Protein AF-A0A8U0RQC4-F1 (afdb_monomer)

Foldseek 3Di:
DDDDDLDPVVLQVVDPVSVVVLVVVVVVLVVVLVVLVVVLVVLVVVLVVLVVVLVVLLVQLVVLQPDADDDDDDDDDPVRVVSSVVSNVVSVVSVVVSVVSVVVSVCSVPVPNVVSVCCSCPVSVVVVVVSVVSCVPRPVPD

Nearest PDB structures (foldseek):
  6z6o-assembly1_C  TM=4.302E-01  e=9.264E-01  Saccharomyces cerevisiae S288C
  6z6f-assembly1_C  TM=4.497E-01  e=1.544E+00  Saccharomyces cerevisiae S288C
  5ul1-assembly1_B  TM=6.452E-01  e=6.376E+00  Homo sapiens
  8sbj-assembly1_B  TM=4.430E-01  e=5.692E+00  Homo sapiens
  5itd-assembly1_B  TM=3.478E-01  e=9.485E+00  Homo sapiens

InterPro domains:
  IPR004148 BAR domain [PF16746] (6-128)
  IPR027267 AH/BAR domain superfamily [G3DSA:1.20.1270.60] (3-137)
  IPR027267 AH/BAR domain superfamily [SSF103657] (5-125)
  IPR047234 GRAF family [PTHR12552] (1-128)

Organism: Mustela putorius furo (NCBI:txid9669)

pLDDT: mean 89.44, std 10.07, range [47.59, 98.5]

Radius of gyration: 29.25 Å; Cα contacts (8 Å, |Δi|>4): 70; chains: 1; bounding box: 65×30×82 Å

Mean predicted aligned error: 7.06 Å

Structure (mmCIF, N/CA/C/O backbone):
data_AF-A0A8U0RQC4-F1
#
_entry.id   AF-A0A8U0RQC4-F1
#
loop_
_atom_site.group_PDB
_atom_site.id
_atom_site.type_symbol
_atom_site.label_atom_id
_atom_site.label_alt_id
_atom_site.label_comp_id
_atom_site.label_asym_id
_atom_site.label_entity_id
_atom_site.label_seq_id
_atom_site.pdbx_PDB_ins_code
_atom_site.Cartn_x
_atom_site.Cartn_y
_atom_site.Cartn_z
_atom_site.occupancy
_atom_site.B_iso_or_equiv
_atom_site.auth_seq_id
_atom_site.auth_comp_id
_atom_site.auth_asym_id
_atom_site.auth_atom_id
_atom_site.pdbx_PDB_model_num
ATOM 1 N N . MET A 1 1 ? 14.291 -13.561 -26.719 1.00 52.28 1 MET A N 1
ATOM 2 C CA . MET A 1 1 ? 15.767 -13.642 -26.648 1.00 52.28 1 MET A CA 1
ATOM 3 C C . MET A 1 1 ? 16.279 -12.226 -26.448 1.00 52.28 1 MET A C 1
ATOM 5 O O . MET A 1 1 ? 15.695 -11.334 -27.046 1.00 52.28 1 MET A O 1
ATOM 9 N N . GLY A 1 2 ? 17.245 -12.004 -25.554 1.00 70.00 2 GLY A N 1
ATOM 10 C CA . GLY A 1 2 ? 17.744 -10.656 -25.253 1.00 70.00 2 GLY A CA 1
ATOM 11 C C . GLY A 1 2 ? 18.564 -10.073 -26.404 1.00 70.00 2 GLY A C 1
ATOM 12 O O . GLY A 1 2 ? 19.198 -10.824 -27.144 1.00 70.00 2 GLY A O 1
ATOM 13 N N . HIS A 1 3 ? 18.538 -8.749 -26.552 1.00 69.69 3 HIS A N 1
ATOM 14 C CA . HIS A 1 3 ? 19.451 -8.040 -27.446 1.00 69.69 3 HIS A CA 1
ATOM 15 C C . HIS A 1 3 ? 20.835 -7.910 -26.782 1.00 69.69 3 HIS A C 1
ATOM 17 O O . HIS A 1 3 ? 20.908 -7.837 -25.549 1.00 69.69 3 HIS A O 1
ATOM 23 N N . PRO A 1 4 ? 21.931 -7.915 -27.563 1.00 80.19 4 PRO A N 1
ATOM 24 C CA . PRO A 1 4 ? 23.242 -7.556 -27.038 1.00 80.19 4 PRO A CA 1
ATOM 25 C C . PRO A 1 4 ? 23.232 -6.092 -26.559 1.00 80.19 4 PRO A C 1
ATOM 27 O O . PRO A 1 4 ? 22.458 -5.297 -27.103 1.00 80.19 4 PRO A O 1
ATOM 30 N N . PRO A 1 5 ? 24.073 -5.730 -25.571 1.00 82.38 5 PRO A N 1
ATOM 31 C CA . PRO A 1 5 ? 24.191 -4.355 -25.090 1.00 82.38 5 PRO A CA 1
ATOM 32 C C . PRO A 1 5 ? 24.405 -3.347 -26.226 1.00 82.38 5 PRO A C 1
ATOM 34 O O . PRO A 1 5 ? 25.016 -3.662 -27.247 1.00 82.38 5 PRO A O 1
ATOM 37 N N . LEU A 1 6 ? 23.904 -2.125 -26.038 1.00 84.19 6 LEU A N 1
ATOM 38 C CA . LEU A 1 6 ? 24.217 -1.010 -26.928 1.00 84.19 6 LEU A CA 1
ATOM 39 C C . LEU A 1 6 ? 25.624 -0.500 -26.609 1.00 84.19 6 LEU A C 1
ATOM 41 O O . LEU A 1 6 ? 25.861 0.007 -25.514 1.00 84.19 6 LEU A O 1
ATOM 45 N N . GLU A 1 7 ? 26.533 -0.616 -27.573 1.00 82.50 7 GLU A N 1
ATOM 46 C CA . GLU A 1 7 ? 27.903 -0.122 -27.460 1.00 82.50 7 GLU A CA 1
ATOM 47 C C . GLU A 1 7 ? 28.031 1.271 -28.086 1.00 82.50 7 GLU A C 1
ATOM 49 O O . GLU A 1 7 ? 27.557 1.517 -29.195 1.00 82.50 7 GLU A O 1
ATOM 54 N N . PHE A 1 8 ? 28.721 2.189 -27.404 1.00 77.06 8 PHE A N 1
ATOM 55 C CA . PHE A 1 8 ? 28.935 3.550 -27.915 1.00 77.06 8 PHE A CA 1
ATOM 56 C C . PHE A 1 8 ? 29.765 3.585 -29.205 1.00 77.06 8 PHE A C 1
ATOM 58 O O . PHE A 1 8 ? 29.580 4.481 -30.026 1.00 77.06 8 PHE A O 1
ATOM 65 N N . SER A 1 9 ? 30.670 2.622 -29.403 1.00 80.25 9 SER A N 1
ATOM 66 C CA . SER A 1 9 ? 31.458 2.502 -30.637 1.00 80.25 9 SER A CA 1
ATOM 67 C C . SER A 1 9 ? 30.588 2.264 -31.869 1.00 80.25 9 SER A C 1
ATOM 69 O O . SER A 1 9 ? 30.931 2.721 -32.958 1.00 80.25 9 SER A O 1
ATOM 71 N N . ASP A 1 10 ? 29.453 1.587 -31.693 1.00 79.94 10 ASP A N 1
ATOM 72 C CA . ASP A 1 10 ? 28.550 1.235 -32.787 1.00 79.94 10 ASP A CA 1
ATOM 73 C C . ASP A 1 10 ? 27.704 2.437 -33.236 1.00 79.94 10 ASP A C 1
ATOM 75 O O . ASP A 1 10 ? 27.226 2.450 -34.371 1.00 79.94 10 ASP A O 1
ATOM 79 N N . CYS A 1 11 ? 27.574 3.472 -32.390 1.00 79.31 11 CYS A N 1
ATOM 80 C CA . CYS A 1 11 ? 26.855 4.708 -32.715 1.00 79.31 11 CYS A CA 1
ATOM 81 C C . CYS A 1 11 ? 27.465 5.433 -33.921 1.00 79.31 11 CYS A C 1
ATOM 83 O O . CYS A 1 11 ? 26.725 5.930 -34.763 1.00 79.31 11 CYS A O 1
ATOM 85 N N . TYR A 1 12 ? 28.800 5.480 -34.025 1.00 75.25 12 TYR A N 1
ATOM 86 C CA . TYR A 1 12 ? 29.481 6.161 -35.135 1.00 75.25 12 TYR A CA 1
ATOM 87 C C . TYR A 1 12 ? 29.264 5.457 -36.481 1.00 75.25 12 TYR A C 1
ATOM 89 O O . TYR A 1 12 ? 29.281 6.099 -37.525 1.00 75.25 12 TYR A O 1
ATOM 97 N N . LEU A 1 13 ? 29.064 4.135 -36.467 1.00 82.19 13 LEU A N 1
ATOM 98 C CA . LEU A 1 13 ? 28.853 3.357 -37.689 1.00 82.19 13 LEU A CA 1
ATOM 99 C C . LEU A 1 13 ? 27.450 3.542 -38.276 1.00 82.19 13 LEU A C 1
ATOM 101 O O . LEU A 1 13 ? 27.245 3.166 -39.428 1.00 82.19 13 LEU A O 1
ATOM 105 N N . ASP A 1 14 ? 26.499 4.050 -37.482 1.00 82.00 14 ASP A N 1
ATOM 106 C CA . ASP A 1 14 ? 25.108 4.315 -37.872 1.00 82.00 14 ASP A CA 1
ATOM 107 C C . ASP A 1 14 ? 24.468 3.189 -38.712 1.00 82.00 14 ASP A C 1
ATOM 109 O O . ASP A 1 14 ? 23.757 3.394 -39.700 1.00 82.00 14 ASP A O 1
ATOM 113 N N . SER A 1 15 ? 24.768 1.941 -38.349 1.00 86.69 15 SER A N 1
ATOM 114 C CA . SER A 1 15 ? 24.305 0.808 -39.145 1.00 86.69 15 SER A CA 1
ATOM 115 C C . SER A 1 15 ? 22.784 0.629 -39.002 1.00 86.69 15 SER A C 1
ATOM 117 O O . SER A 1 15 ? 22.233 0.854 -37.918 1.00 86.69 15 SER A O 1
ATOM 119 N N . PRO A 1 16 ? 22.079 0.155 -40.049 1.00 86.50 16 PRO A N 1
ATOM 120 C CA . PRO A 1 16 ? 20.650 -0.150 -39.954 1.00 86.50 16 PRO A CA 1
ATOM 121 C C . PRO A 1 16 ? 20.309 -1.096 -38.791 1.00 86.50 16 PRO A C 1
ATOM 123 O O . PRO A 1 16 ? 19.307 -0.910 -38.108 1.00 86.50 16 PRO A O 1
ATOM 126 N N . ASP A 1 17 ? 21.186 -2.066 -38.536 1.00 86.38 17 ASP A N 1
ATOM 127 C CA . ASP A 1 17 ? 21.081 -3.042 -37.450 1.00 86.38 17 ASP A CA 1
ATOM 128 C C . ASP A 1 17 ? 21.252 -2.389 -36.061 1.00 86.38 17 ASP A C 1
ATOM 130 O O . ASP A 1 17 ? 20.491 -2.673 -35.133 1.00 86.38 17 ASP A O 1
ATOM 134 N N . PHE A 1 18 ? 22.177 -1.430 -35.917 1.00 85.88 18 PHE A N 1
ATOM 135 C CA . PHE A 1 18 ? 22.285 -0.617 -34.701 1.00 85.88 18 PHE A CA 1
ATOM 136 C C . PHE A 1 18 ? 21.023 0.224 -34.468 1.00 85.88 18 PHE A C 1
ATOM 138 O O . PHE A 1 18 ? 20.484 0.212 -33.361 1.00 85.88 18 PHE A O 1
ATOM 145 N N . ARG A 1 19 ? 20.501 0.898 -35.505 1.00 86.19 19 ARG A N 1
ATOM 146 C CA . ARG A 1 19 ? 19.256 1.688 -35.415 1.00 86.19 19 ARG A CA 1
ATOM 147 C C . ARG A 1 19 ? 18.060 0.842 -34.991 1.00 86.19 19 ARG A C 1
ATOM 149 O O . ARG A 1 19 ? 17.239 1.293 -34.191 1.00 86.19 19 ARG A O 1
ATOM 156 N N . GLU A 1 20 ? 17.950 -0.377 -35.513 1.00 87.94 20 GLU A N 1
ATOM 157 C CA . GLU A 1 20 ? 16.886 -1.304 -35.131 1.00 87.94 20 GLU A CA 1
ATOM 158 C C . GLU A 1 20 ? 17.013 -1.727 -33.663 1.00 87.94 20 GLU A C 1
ATOM 160 O O . GLU A 1 20 ? 16.037 -1.621 -32.915 1.00 87.94 20 GLU A O 1
ATOM 165 N N . ARG A 1 21 ? 18.216 -2.110 -33.208 1.00 88.12 21 ARG A N 1
ATOM 166 C CA . ARG A 1 21 ? 18.460 -2.411 -31.785 1.00 88.12 21 ARG A CA 1
ATOM 167 C C . ARG A 1 21 ? 18.138 -1.225 -30.886 1.00 88.12 21 ARG A C 1
ATOM 169 O O . ARG A 1 21 ? 17.459 -1.404 -29.877 1.00 88.12 21 ARG A O 1
ATOM 176 N N . LEU A 1 22 ? 18.597 -0.030 -31.254 1.00 87.38 22 LEU A N 1
ATOM 177 C CA . LEU A 1 22 ? 18.358 1.205 -30.513 1.00 87.38 22 LEU A CA 1
ATOM 178 C C . LEU A 1 22 ? 16.854 1.426 -30.310 1.00 87.38 22 LEU A C 1
ATOM 180 O O . LEU A 1 22 ? 16.387 1.545 -29.178 1.00 87.38 22 LEU A O 1
ATOM 184 N N . LYS A 1 23 ? 16.083 1.332 -31.397 1.00 87.56 23 LYS A N 1
ATOM 185 C CA . LYS A 1 23 ? 14.621 1.443 -31.385 1.00 87.56 23 LYS A CA 1
ATOM 186 C C . LYS A 1 23 ? 13.949 0.375 -30.514 1.00 87.56 23 LYS A C 1
ATOM 188 O O . LYS A 1 23 ? 12.959 0.672 -29.845 1.00 87.56 23 LYS A O 1
ATOM 193 N N . CYS A 1 24 ? 14.452 -0.860 -30.505 1.00 90.38 24 CYS A N 1
ATOM 194 C CA . CYS A 1 24 ? 13.940 -1.907 -29.616 1.00 90.38 24 CYS A CA 1
ATOM 195 C C . CYS A 1 24 ? 14.139 -1.537 -28.138 1.00 90.38 24 CYS A C 1
ATOM 197 O O . CYS A 1 24 ? 13.192 -1.633 -27.357 1.00 90.38 24 CYS A O 1
ATOM 199 N N . TYR A 1 25 ? 15.327 -1.060 -27.757 1.00 89.50 25 TYR A N 1
ATOM 200 C CA . TYR A 1 25 ? 15.599 -0.627 -26.382 1.00 89.50 25 TYR A CA 1
ATOM 201 C C . TYR A 1 25 ? 14.745 0.573 -25.958 1.00 89.50 25 TYR A C 1
ATOM 203 O O . TYR A 1 25 ? 14.233 0.584 -24.839 1.00 89.50 25 TYR A O 1
ATOM 211 N N . GLU A 1 26 ? 14.520 1.545 -26.843 1.00 89.56 26 GLU A N 1
ATOM 212 C CA . GLU A 1 26 ? 13.612 2.666 -26.569 1.00 89.56 26 GLU A CA 1
ATOM 213 C C . GLU A 1 26 ? 12.172 2.209 -26.319 1.00 89.56 26 GLU A C 1
ATOM 215 O O . GLU A 1 26 ? 11.512 2.672 -25.384 1.00 89.56 26 GLU A O 1
ATOM 220 N N . GLN A 1 27 ? 11.673 1.281 -27.140 1.00 90.94 27 GLN A N 1
ATOM 221 C CA . GLN A 1 27 ? 10.323 0.743 -26.978 1.00 90.94 27 GLN A CA 1
ATOM 222 C C . GLN A 1 27 ? 10.172 -0.008 -25.657 1.00 90.94 27 GLN A C 1
ATOM 224 O O . GLN A 1 27 ? 9.170 0.173 -24.961 1.00 90.94 27 GLN A O 1
ATOM 229 N N . GLU A 1 28 ? 11.157 -0.827 -25.292 1.00 90.69 28 GLU A N 1
ATOM 230 C CA . GLU A 1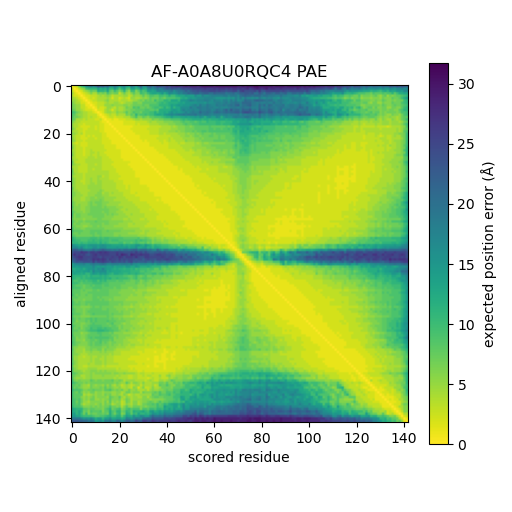 28 ? 11.169 -1.532 -24.009 1.00 90.69 28 GLU A CA 1
ATOM 231 C C . GLU A 1 28 ? 11.266 -0.561 -22.824 1.00 90.69 28 GLU A C 1
ATOM 233 O O . GLU A 1 28 ? 10.560 -0.736 -21.824 1.00 90.69 28 GLU A O 1
ATOM 238 N N . LEU A 1 29 ? 12.050 0.516 -22.948 1.00 91.56 29 LEU A N 1
ATOM 239 C CA . LEU A 1 29 ? 12.113 1.577 -21.943 1.00 91.56 29 LEU A CA 1
ATOM 240 C C . LEU A 1 29 ? 10.753 2.267 -21.770 1.00 91.56 29 LEU A C 1
ATOM 242 O O . LEU A 1 29 ? 10.318 2.487 -20.637 1.00 91.56 29 LEU A O 1
ATOM 246 N N . GLU A 1 30 ? 10.049 2.586 -22.860 1.00 91.88 30 GLU A N 1
ATOM 247 C CA . GLU A 1 30 ? 8.723 3.210 -22.782 1.00 91.88 30 GLU A CA 1
ATOM 248 C C . GLU A 1 30 ? 7.680 2.269 -22.168 1.00 91.88 30 GLU A C 1
ATOM 250 O O . GLU A 1 30 ? 6.896 2.683 -21.308 1.00 91.88 30 GLU A O 1
ATOM 255 N N . ARG A 1 31 ? 7.694 0.988 -22.553 1.00 94.06 31 ARG A N 1
ATOM 256 C CA . ARG A 1 31 ? 6.822 -0.043 -21.966 1.00 94.06 31 ARG A CA 1
ATOM 257 C C . ARG A 1 31 ? 7.056 -0.165 -20.464 1.00 94.06 31 ARG A C 1
ATOM 259 O O . ARG A 1 31 ? 6.097 -0.108 -19.693 1.00 94.06 31 ARG A O 1
ATOM 266 N N . THR A 1 32 ? 8.317 -0.248 -20.050 1.00 93.44 32 THR A N 1
ATOM 267 C CA . THR A 1 32 ? 8.712 -0.340 -18.638 1.00 93.44 32 THR A CA 1
ATOM 268 C C . THR A 1 32 ? 8.320 0.922 -17.866 1.00 93.44 32 THR A C 1
ATOM 270 O O . THR A 1 32 ? 7.735 0.833 -16.787 1.00 93.44 32 THR A O 1
ATOM 273 N N . ASN A 1 33 ? 8.552 2.110 -18.435 1.00 94.12 33 ASN A N 1
ATOM 274 C CA . ASN A 1 33 ? 8.131 3.390 -17.858 1.00 94.12 33 ASN A CA 1
ATOM 275 C C . ASN A 1 33 ? 6.621 3.446 -17.610 1.00 94.12 33 ASN A C 1
ATOM 277 O O . ASN A 1 33 ? 6.184 3.910 -16.552 1.00 94.12 33 ASN A O 1
ATOM 281 N N . LYS A 1 34 ? 5.828 3.008 -18.593 1.00 95.75 34 LYS A N 1
ATOM 282 C CA . LYS A 1 34 ? 4.371 2.967 -18.479 1.00 95.75 34 LYS A CA 1
ATOM 283 C C . LYS A 1 34 ? 3.939 1.982 -17.397 1.00 95.75 34 LYS A C 1
ATOM 285 O O . LYS A 1 34 ? 3.169 2.364 -16.525 1.00 95.75 34 LYS A O 1
ATOM 290 N N . PHE A 1 35 ? 4.488 0.770 -17.404 1.00 96.75 35 PHE A N 1
ATOM 291 C CA . PHE A 1 35 ? 4.170 -0.247 -16.406 1.00 96.75 35 PHE A CA 1
ATOM 292 C C . PHE A 1 35 ? 4.468 0.232 -14.978 1.00 96.75 35 PHE A C 1
ATOM 294 O O . PHE A 1 35 ? 3.600 0.174 -14.114 1.00 96.75 35 PHE A O 1
ATOM 301 N N . ILE A 1 36 ? 5.658 0.792 -14.735 1.00 96.81 36 ILE A N 1
ATOM 302 C CA . ILE A 1 36 ? 6.028 1.318 -13.412 1.00 96.81 36 ILE A CA 1
ATOM 303 C C . ILE A 1 36 ? 5.112 2.476 -13.003 1.00 96.81 36 ILE A C 1
ATOM 305 O O . ILE A 1 36 ? 4.725 2.571 -11.840 1.00 96.81 36 ILE A O 1
ATOM 309 N N . LYS A 1 37 ? 4.724 3.346 -13.945 1.00 96.62 37 LYS A N 1
ATOM 310 C CA . LYS A 1 37 ? 3.755 4.419 -13.676 1.00 96.62 37 LYS A CA 1
ATOM 311 C C . LYS A 1 37 ? 2.411 3.859 -13.203 1.00 96.62 37 LYS A C 1
ATOM 313 O O . LYS A 1 37 ? 1.837 4.409 -12.265 1.00 96.62 37 LYS A O 1
ATOM 318 N N . ASP A 1 38 ? 1.928 2.799 -13.841 1.00 97.88 38 ASP A N 1
ATOM 319 C CA . ASP A 1 38 ? 0.663 2.159 -13.482 1.00 97.88 38 ASP A CA 1
ATOM 320 C C . ASP A 1 38 ? 0.768 1.476 -12.106 1.00 97.88 38 ASP A C 1
ATOM 322 O O . ASP A 1 38 ? -0.090 1.701 -11.256 1.00 97.88 38 ASP A O 1
ATOM 326 N N . VAL A 1 39 ? 1.880 0.790 -11.808 1.00 97.50 39 VAL A N 1
ATOM 327 C CA . VAL A 1 39 ? 2.152 0.219 -10.471 1.00 97.50 39 VAL A CA 1
ATOM 328 C C . VAL A 1 39 ? 2.148 1.292 -9.376 1.00 97.50 39 VAL A C 1
ATOM 330 O O . VAL A 1 39 ? 1.510 1.112 -8.340 1.00 97.50 39 VAL A O 1
ATOM 333 N N . ILE A 1 40 ? 2.823 2.426 -9.596 1.00 97.75 40 ILE A N 1
ATOM 334 C CA . ILE A 1 40 ? 2.833 3.554 -8.646 1.00 97.75 40 ILE A CA 1
ATOM 335 C C . ILE A 1 40 ? 1.415 4.098 -8.441 1.00 97.75 40 ILE A C 1
ATOM 337 O O . ILE A 1 40 ? 1.012 4.393 -7.313 1.00 97.75 40 ILE A O 1
ATOM 341 N N . LYS A 1 41 ? 0.648 4.249 -9.525 1.00 98.00 41 LYS A N 1
ATOM 342 C CA . LYS A 1 41 ? -0.724 4.762 -9.477 1.00 98.00 41 LYS A CA 1
ATOM 343 C C . LYS A 1 41 ? -1.633 3.833 -8.670 1.00 98.00 41 LYS A C 1
ATOM 345 O O . LYS A 1 41 ? -2.322 4.301 -7.763 1.00 98.00 41 LYS A O 1
ATOM 350 N N . ASP A 1 42 ? -1.613 2.543 -8.978 1.00 97.88 42 ASP A N 1
ATOM 351 C CA . ASP A 1 42 ? -2.465 1.550 -8.325 1.00 97.88 42 ASP A CA 1
ATOM 352 C C . ASP A 1 42 ? -2.058 1.348 -6.861 1.00 97.88 42 ASP A C 1
ATOM 354 O O . ASP A 1 42 ? -2.915 1.277 -5.979 1.00 97.88 42 ASP A O 1
ATOM 358 N N . GLY A 1 43 ? -0.756 1.368 -6.566 1.00 97.38 43 GLY A N 1
ATOM 359 C CA . GLY A 1 43 ? -0.245 1.320 -5.198 1.00 97.38 43 GLY A CA 1
ATOM 360 C C . GLY A 1 43 ? -0.677 2.523 -4.351 1.00 97.38 43 GLY A C 1
ATOM 361 O O . GLY A 1 43 ? -1.126 2.355 -3.216 1.00 97.38 43 GLY A O 1
ATOM 362 N N . ASN A 1 44 ? -0.640 3.737 -4.908 1.00 97.69 44 ASN A N 1
ATOM 363 C CA . ASN A 1 44 ? -1.153 4.935 -4.234 1.00 97.69 44 ASN A CA 1
ATOM 364 C C . ASN A 1 44 ? -2.675 4.881 -4.005 1.00 97.69 44 ASN A C 1
ATOM 366 O O . ASN A 1 44 ? -3.162 5.307 -2.950 1.00 97.69 44 ASN A O 1
ATOM 370 N N . ALA A 1 45 ? -3.437 4.339 -4.960 1.00 97.81 45 ALA A N 1
ATOM 371 C CA . ALA A 1 45 ? -4.874 4.122 -4.796 1.00 97.81 45 ALA A CA 1
ATOM 372 C C . ALA A 1 45 ? -5.166 3.114 -3.670 1.00 97.81 45 ALA A C 1
ATOM 374 O O . ALA A 1 45 ? -6.025 3.373 -2.823 1.00 97.81 45 ALA A O 1
ATOM 375 N N . LEU A 1 46 ? -4.404 2.018 -3.604 1.00 96.69 46 LEU A N 1
ATOM 376 C CA . LEU A 1 46 ? -4.505 1.016 -2.543 1.00 96.69 46 LEU A CA 1
ATOM 377 C C . LEU A 1 46 ? -4.220 1.616 -1.160 1.00 96.69 46 LEU A C 1
ATOM 379 O O . LEU A 1 46 ? -5.030 1.456 -0.247 1.00 96.69 46 LEU A O 1
ATOM 383 N N . ILE A 1 47 ? -3.118 2.358 -1.011 1.00 96.69 47 ILE A N 1
ATOM 384 C CA . ILE A 1 47 ? -2.767 3.055 0.239 1.00 96.69 47 ILE A CA 1
ATOM 385 C C . ILE A 1 47 ? -3.890 4.009 0.662 1.00 96.69 47 ILE A C 1
ATOM 387 O O . ILE A 1 47 ? -4.247 4.075 1.839 1.00 96.69 47 ILE A O 1
ATOM 391 N N . SER A 1 48 ? -4.480 4.730 -0.291 1.00 96.69 48 SER A N 1
ATOM 392 C CA . SER A 1 48 ? -5.579 5.661 -0.014 1.00 96.69 48 SER A CA 1
ATOM 393 C C . SER A 1 48 ? -6.835 4.932 0.476 1.00 96.69 48 SER A C 1
ATOM 395 O O . SER A 1 48 ? -7.433 5.340 1.471 1.00 96.69 48 SER A O 1
ATOM 397 N N . ALA A 1 49 ? -7.204 3.816 -0.158 1.00 97.56 49 ALA A N 1
ATOM 398 C CA . ALA A 1 49 ? -8.314 2.975 0.293 1.00 97.56 49 ALA A CA 1
ATOM 399 C C . ALA A 1 49 ? -8.058 2.395 1.694 1.00 97.56 49 ALA A C 1
ATOM 401 O O . ALA A 1 49 ? -8.944 2.411 2.548 1.00 97.56 49 ALA A O 1
ATOM 402 N N . MET A 1 50 ? -6.827 1.954 1.960 1.00 96.44 50 MET A N 1
ATOM 403 C CA . MET A 1 50 ? -6.412 1.442 3.265 1.00 96.44 50 MET A CA 1
ATOM 404 C C . MET A 1 50 ? -6.482 2.498 4.373 1.00 96.44 50 MET A C 1
ATOM 406 O O . MET A 1 50 ? -6.821 2.143 5.500 1.00 96.44 50 MET A O 1
ATOM 410 N N . ARG A 1 51 ? -6.202 3.774 4.075 1.00 95.69 51 ARG A N 1
ATOM 411 C CA . ARG A 1 51 ? -6.378 4.889 5.024 1.00 95.69 51 ARG A CA 1
ATOM 412 C C . ARG A 1 51 ? -7.850 5.165 5.319 1.00 95.69 51 ARG A C 1
ATOM 414 O O . ARG A 1 51 ? -8.212 5.357 6.473 1.00 95.69 51 ARG A O 1
ATOM 421 N N . ASN A 1 52 ? -8.711 5.123 4.303 1.00 97.25 52 ASN A N 1
ATOM 422 C CA . ASN A 1 52 ? -10.155 5.272 4.509 1.00 97.25 52 ASN A CA 1
ATOM 423 C C . ASN A 1 52 ? -10.718 4.138 5.376 1.00 97.25 52 ASN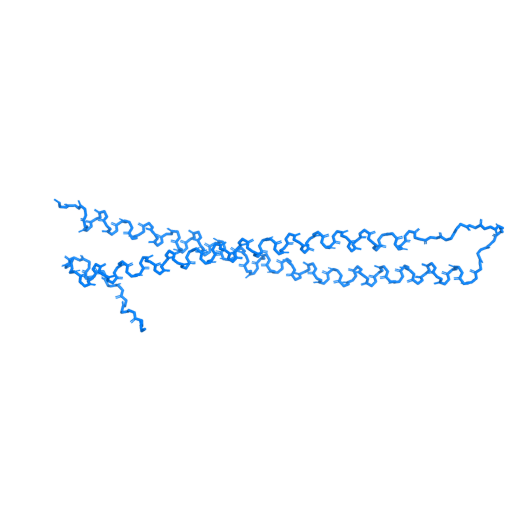 A C 1
ATOM 425 O O . ASN A 1 52 ? -11.535 4.383 6.263 1.00 97.25 52 ASN A O 1
ATOM 429 N N . TYR A 1 53 ? -10.247 2.907 5.153 1.00 97.25 53 TYR A N 1
ATOM 430 C CA . TYR A 1 53 ? -10.574 1.773 6.011 1.00 97.25 53 TYR A CA 1
ATOM 431 C C . TYR A 1 53 ? -10.077 1.995 7.454 1.00 97.25 53 TYR A C 1
ATOM 433 O O . TYR A 1 53 ? -10.862 1.788 8.375 1.00 97.25 53 TYR A O 1
ATOM 441 N N . SER A 1 54 ? -8.866 2.541 7.665 1.00 97.38 54 SER A N 1
ATOM 442 C CA . SER A 1 54 ? -8.377 2.916 9.011 1.00 97.38 54 SER A CA 1
ATOM 443 C C . SER A 1 54 ? -9.339 3.865 9.713 1.00 97.38 54 SER A C 1
ATOM 445 O O . SER A 1 54 ? -9.724 3.634 10.856 1.00 97.38 54 SER A O 1
ATOM 447 N N . SER A 1 55 ? -9.772 4.919 9.017 1.00 97.25 55 SER A N 1
ATOM 448 C CA . SER A 1 55 ? -10.709 5.894 9.578 1.00 97.25 55 SER A CA 1
ATOM 449 C C . SER A 1 55 ? -12.058 5.265 9.938 1.00 97.25 55 SE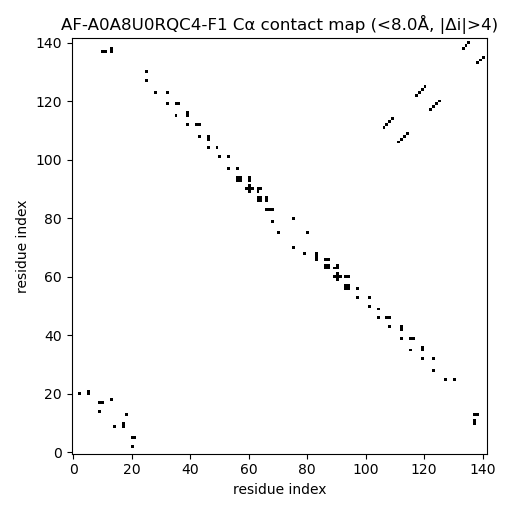R A C 1
ATOM 451 O O . SER A 1 55 ? -12.657 5.635 10.947 1.00 97.25 55 SER A O 1
ATOM 453 N N . ALA A 1 56 ? -12.538 4.303 9.144 1.00 98.31 56 ALA A N 1
ATOM 454 C CA . ALA A 1 56 ? -13.770 3.578 9.442 1.00 98.31 56 ALA A CA 1
ATOM 455 C C . ALA A 1 56 ? -13.627 2.689 10.689 1.00 98.31 56 ALA A C 1
ATOM 457 O O . ALA A 1 56 ? -14.505 2.724 11.553 1.00 98.31 56 ALA A O 1
ATOM 458 N N . VAL A 1 57 ? -12.515 1.954 10.814 1.00 98.38 57 VAL A N 1
ATOM 459 C CA . VAL A 1 57 ? -12.215 1.120 11.992 1.00 98.38 57 VAL A CA 1
ATOM 460 C C . VAL A 1 57 ? -12.114 1.977 13.251 1.00 98.38 57 VAL A C 1
ATOM 462 O O . VAL A 1 57 ? -12.779 1.680 14.240 1.00 98.38 57 VAL A O 1
ATOM 465 N N . GLN A 1 58 ? -11.370 3.085 13.199 1.00 97.75 58 GLN A N 1
ATOM 466 C CA . GLN A 1 58 ? -11.226 4.009 14.329 1.00 97.75 58 GLN A CA 1
ATOM 467 C C . GLN A 1 58 ? -12.571 4.596 14.764 1.00 97.75 58 GLN A C 1
ATOM 469 O O . GLN A 1 58 ? -12.882 4.619 15.952 1.00 97.75 58 GLN A O 1
ATOM 474 N N . LYS A 1 59 ? -13.407 5.029 13.812 1.00 98.25 59 LYS A N 1
ATOM 475 C CA . LYS A 1 59 ? -14.743 5.557 14.121 1.00 98.25 59 LYS A CA 1
ATOM 476 C C . LYS A 1 59 ? -15.642 4.500 14.767 1.00 98.25 59 LYS A C 1
ATOM 478 O O . LYS A 1 59 ? -16.384 4.805 15.702 1.00 98.25 59 LYS A O 1
ATOM 483 N N . PHE A 1 60 ? -15.601 3.266 14.269 1.00 98.50 60 PHE A N 1
ATOM 484 C CA . PHE A 1 60 ? -16.384 2.173 14.838 1.00 98.50 60 PHE A CA 1
ATOM 485 C C . PHE A 1 60 ? -15.897 1.804 16.244 1.00 98.50 60 PHE A C 1
ATOM 487 O O . PHE A 1 60 ? -16.713 1.718 17.158 1.00 98.50 60 PHE A O 1
ATOM 494 N N . SER A 1 61 ? -14.581 1.704 16.440 1.00 98.31 61 SER A N 1
ATOM 495 C CA . SER A 1 61 ? -13.963 1.498 17.754 1.00 98.31 61 SER A CA 1
ATOM 496 C C . SER A 1 61 ? -14.373 2.589 18.754 1.00 98.31 61 SER A C 1
ATOM 498 O O . SER A 1 61 ? -14.850 2.276 19.840 1.00 98.31 61 SER A O 1
ATOM 500 N N . GLN A 1 62 ? -14.333 3.868 18.367 1.00 97.94 62 GLN A N 1
ATOM 501 C CA . GLN A 1 62 ? -14.819 4.970 19.214 1.00 97.94 62 GLN A CA 1
ATOM 502 C C . GLN A 1 62 ? -16.304 4.832 19.570 1.00 97.94 62 GLN A C 1
ATOM 504 O O . GLN A 1 62 ? -16.696 5.099 20.703 1.00 97.94 62 GLN A O 1
ATOM 509 N N . THR A 1 63 ? -17.131 4.393 18.616 1.00 98.06 63 THR A N 1
ATOM 510 C CA . THR A 1 63 ? -18.563 4.163 18.856 1.00 98.06 63 THR A CA 1
ATOM 511 C C . THR A 1 63 ? -18.761 3.084 19.922 1.00 98.06 63 THR A C 1
ATOM 513 O O . THR A 1 63 ? -19.521 3.296 20.864 1.00 98.06 63 THR A O 1
ATOM 516 N N . LEU A 1 64 ? -18.028 1.973 19.825 1.00 97.88 64 LEU A N 1
ATOM 517 C CA . LEU A 1 64 ? -18.048 0.896 20.817 1.00 97.88 64 LEU A CA 1
ATOM 518 C C . LEU A 1 64 ? -17.543 1.356 22.193 1.00 97.88 64 LEU A C 1
ATOM 520 O O . LEU A 1 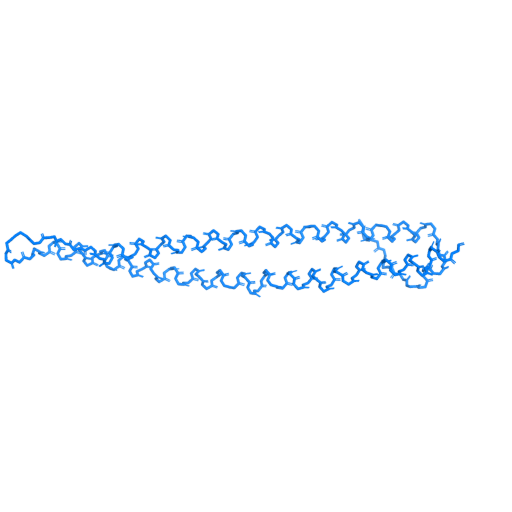64 ? -18.185 1.067 23.196 1.00 97.88 64 LEU A O 1
ATOM 524 N N . GLN A 1 65 ? -16.452 2.127 22.250 1.00 95.75 65 GLN A N 1
ATOM 525 C CA . GLN A 1 65 ? -15.912 2.662 23.511 1.00 95.75 65 GLN A CA 1
ATOM 526 C C . GLN A 1 65 ? -16.883 3.610 24.217 1.00 95.75 65 GLN A C 1
ATOM 528 O O . GLN A 1 65 ? -16.922 3.655 25.445 1.00 95.75 65 GLN A O 1
ATOM 533 N N . SER A 1 66 ? -17.646 4.379 23.437 1.00 94.62 66 SER A N 1
ATOM 534 C CA . SER A 1 66 ? -18.645 5.319 23.949 1.00 94.62 66 SER A CA 1
ATOM 535 C C . SER A 1 66 ? -19.949 4.660 24.390 1.00 94.62 66 SER A C 1
ATOM 537 O O . SER A 1 66 ? -20.792 5.336 24.979 1.00 94.62 66 SER A O 1
ATOM 539 N N . PHE A 1 67 ? -20.143 3.371 24.093 1.00 93.81 67 PHE A N 1
ATOM 540 C CA . PHE A 1 67 ? -21.371 2.686 24.458 1.00 93.81 67 PHE A CA 1
ATOM 541 C C . PHE A 1 67 ? -21.497 2.579 25.978 1.00 93.81 67 PHE A C 1
ATOM 543 O O . PHE A 1 67 ? -20.603 2.108 26.682 1.00 93.81 67 PHE A O 1
ATOM 550 N N . GLN A 1 68 ? -22.656 2.997 26.465 1.00 88.44 68 GLN A N 1
ATOM 551 C CA . GLN A 1 68 ? -23.093 2.848 27.840 1.00 88.44 68 GLN A CA 1
ATOM 552 C C . GLN A 1 68 ? -24.613 2.714 27.823 1.00 88.44 68 GLN A C 1
ATOM 554 O O . GLN A 1 68 ? -25.281 3.346 27.001 1.00 88.44 68 GLN A O 1
ATOM 559 N N . PHE A 1 69 ? -25.158 1.885 28.707 1.00 87.31 69 PHE A N 1
ATOM 560 C CA . PHE A 1 69 ? -26.600 1.841 28.908 1.00 87.31 69 PHE A CA 1
ATOM 561 C C . PHE A 1 69 ? -27.064 3.101 29.641 1.00 87.31 69 PHE A C 1
ATOM 563 O O . PHE A 1 69 ? -26.385 3.593 30.545 1.00 87.31 69 PHE A O 1
ATOM 570 N N . ASP A 1 70 ? -28.237 3.604 29.262 1.00 79.44 70 ASP A N 1
ATOM 571 C CA . ASP A 1 70 ? -28.928 4.625 30.040 1.00 79.44 70 ASP A CA 1
ATOM 572 C C . ASP A 1 70 ? -29.525 3.972 31.293 1.00 79.44 70 ASP A C 1
ATOM 574 O O . ASP A 1 70 ? -30.235 2.970 31.211 1.00 79.44 70 ASP A O 1
ATOM 578 N N . PHE A 1 71 ? -29.240 4.536 32.466 1.00 70.88 71 PHE A N 1
ATOM 579 C CA . PHE A 1 71 ? -29.707 3.993 33.739 1.00 70.88 71 PHE A CA 1
ATOM 580 C C . PHE A 1 71 ? -31.221 4.211 33.897 1.00 70.88 71 PHE A C 1
ATOM 582 O O . PHE A 1 71 ? -31.708 5.338 33.783 1.00 70.88 71 PHE A O 1
ATOM 589 N N . ILE A 1 72 ? -31.963 3.155 34.241 1.00 66.12 72 ILE A N 1
ATOM 590 C CA . ILE A 1 72 ? -33.349 3.244 34.722 1.00 66.12 72 ILE A CA 1
ATOM 591 C C . ILE A 1 72 ? -33.360 2.796 36.191 1.00 66.12 72 ILE A C 1
ATOM 593 O O . ILE A 1 72 ? -33.335 1.603 36.474 1.00 66.12 72 ILE A O 1
ATOM 597 N N . GLY A 1 73 ? -33.388 3.748 37.133 1.00 68.75 73 GLY A N 1
ATOM 598 C CA . GLY A 1 73 ? -33.284 3.482 38.578 1.00 68.75 73 GLY A CA 1
ATOM 599 C C . GLY A 1 73 ? -31.968 3.990 39.180 1.00 68.75 73 GLY A C 1
ATOM 600 O O . GLY A 1 73 ? -31.424 4.977 38.692 1.00 68.75 73 GLY A O 1
ATOM 601 N N . ASP A 1 74 ? -31.469 3.332 40.233 1.00 74.56 74 ASP A N 1
ATOM 602 C CA . ASP A 1 74 ? -30.317 3.816 41.016 1.00 74.56 74 ASP A CA 1
ATOM 603 C C . ASP A 1 74 ? -28.960 3.177 40.627 1.00 74.56 74 ASP A C 1
ATOM 605 O O . ASP A 1 74 ? -27.915 3.753 40.929 1.00 74.56 74 ASP A O 1
ATOM 609 N N . THR A 1 75 ? -28.936 2.012 39.955 1.00 80.94 75 THR A N 1
ATOM 610 C CA . THR A 1 75 ? -27.702 1.271 39.590 1.00 80.94 75 THR A CA 1
ATOM 611 C C . THR A 1 75 ? -27.863 0.449 38.301 1.00 80.94 75 THR A C 1
ATOM 613 O O . THR A 1 75 ? -28.972 0.010 38.008 1.00 80.94 75 THR A O 1
ATOM 616 N N . LEU A 1 76 ? -26.767 0.186 37.569 1.00 84.19 76 LEU A N 1
ATOM 617 C CA . LEU A 1 76 ? -26.742 -0.814 36.481 1.00 84.19 76 LEU A CA 1
ATOM 618 C C . LEU A 1 76 ? -26.769 -2.234 37.043 1.00 84.19 76 LEU A C 1
ATOM 620 O O . LEU A 1 76 ? -26.278 -2.489 38.145 1.00 84.19 76 LEU A O 1
ATOM 624 N N . THR A 1 77 ? -27.305 -3.152 36.251 1.00 89.88 77 THR A N 1
ATOM 625 C CA . THR A 1 77 ? -27.173 -4.596 36.453 1.00 89.88 77 THR A CA 1
ATOM 626 C C . THR A 1 77 ? -25.789 -5.088 36.021 1.00 89.88 77 THR A C 1
ATOM 628 O O . THR A 1 77 ? -25.128 -4.476 35.179 1.00 89.88 77 THR A O 1
ATOM 631 N N . ASP A 1 78 ? -25.364 -6.234 36.556 1.00 91.44 78 ASP A N 1
ATOM 632 C CA . ASP A 1 78 ? -24.087 -6.860 36.188 1.00 91.44 78 ASP A CA 1
ATOM 633 C C . ASP A 1 78 ? -24.007 -7.173 34.682 1.00 91.44 78 ASP A C 1
ATOM 635 O O . ASP A 1 78 ? -22.955 -7.007 34.069 1.00 91.44 78 ASP A O 1
ATOM 639 N N . ASP A 1 79 ? -25.121 -7.570 34.056 1.00 92.38 79 ASP A N 1
ATOM 640 C CA . ASP A 1 79 ? -25.175 -7.856 32.617 1.00 92.38 79 ASP A CA 1
ATOM 641 C C . ASP A 1 79 ? -24.956 -6.594 31.768 1.00 92.38 79 ASP A C 1
ATOM 643 O O . ASP A 1 79 ? -24.231 -6.631 30.773 1.00 92.38 79 ASP A O 1
ATOM 647 N N . GLU A 1 80 ? -25.536 -5.459 32.165 1.00 91.69 80 GLU A N 1
ATOM 6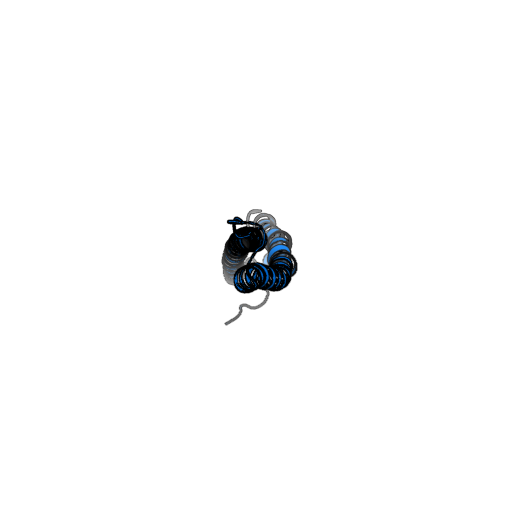48 C CA . GLU A 1 80 ? -25.339 -4.180 31.471 1.00 91.69 80 GLU A CA 1
ATOM 649 C C . GLU A 1 80 ? -23.887 -3.698 31.572 1.00 91.69 80 GLU A C 1
ATOM 651 O O . GLU A 1 80 ? -23.333 -3.201 30.585 1.00 91.69 80 GLU A O 1
ATOM 656 N N . ILE A 1 81 ? -23.255 -3.888 32.736 1.00 91.38 81 ILE A N 1
ATOM 657 C CA . ILE A 1 81 ? -21.827 -3.604 32.935 1.00 91.38 81 ILE A CA 1
ATOM 658 C C . ILE A 1 81 ? -20.987 -4.513 32.030 1.00 91.38 81 ILE A C 1
ATOM 660 O O . ILE A 1 81 ? -20.198 -4.007 31.230 1.00 91.38 81 ILE A O 1
ATOM 664 N N . ASN A 1 82 ? -21.217 -5.830 32.075 1.00 94.44 82 ASN A N 1
ATOM 665 C CA . ASN A 1 82 ? -20.470 -6.817 31.290 1.00 94.44 82 ASN A CA 1
ATOM 666 C C . ASN A 1 82 ? -20.564 -6.563 29.777 1.00 94.44 82 ASN A C 1
ATOM 668 O O . ASN A 1 82 ? -19.570 -6.685 29.059 1.00 94.44 82 ASN A O 1
ATOM 672 N N . ILE A 1 83 ? -21.743 -6.197 29.265 1.00 94.69 83 ILE A N 1
ATOM 673 C CA . ILE A 1 83 ? -21.931 -5.889 27.839 1.00 94.69 83 ILE A CA 1
ATOM 674 C C . ILE A 1 83 ? -21.159 -4.620 27.449 1.00 94.69 83 ILE A C 1
ATOM 676 O O . ILE A 1 83 ? -20.483 -4.609 26.417 1.00 94.69 83 ILE A O 1
ATOM 680 N N . ALA A 1 84 ? -21.233 -3.558 28.257 1.00 94.00 84 ALA A N 1
ATOM 681 C CA . ALA A 1 84 ? -20.514 -2.317 27.975 1.00 94.00 84 ALA A CA 1
ATOM 682 C C . ALA A 1 84 ? -18.989 -2.511 28.033 1.00 94.00 84 ALA A C 1
ATOM 684 O O . ALA A 1 84 ? -18.266 -1.982 27.186 1.00 94.00 84 ALA A O 1
ATOM 685 N N . GLU A 1 85 ? -18.494 -3.297 28.990 1.00 95.56 85 GLU A N 1
ATOM 686 C CA . GLU A 1 85 ? -17.079 -3.672 29.076 1.00 95.56 85 GLU A CA 1
ATOM 687 C C . GLU A 1 85 ? -16.643 -4.523 27.879 1.00 95.56 85 GLU A C 1
ATOM 689 O O . GLU A 1 85 ? -15.633 -4.207 27.252 1.00 95.56 85 GLU A O 1
ATOM 694 N N . SER A 1 86 ? -17.455 -5.497 27.457 1.00 97.75 86 SER A N 1
ATOM 695 C CA . SER A 1 86 ? -17.172 -6.319 26.269 1.00 97.75 86 SER A CA 1
ATOM 696 C C . SER A 1 86 ? -16.995 -5.474 25.000 1.00 97.75 86 SER A C 1
ATOM 698 O O . SER A 1 86 ? -16.136 -5.761 24.163 1.00 97.75 86 SER A O 1
ATOM 700 N N . PHE A 1 87 ? -17.785 -4.407 24.830 1.00 97.94 87 PHE A N 1
ATOM 701 C CA . PHE A 1 87 ? -17.610 -3.486 23.702 1.00 97.94 87 PHE A CA 1
ATOM 702 C C . PHE A 1 87 ? -16.323 -2.671 23.797 1.00 97.94 87 PHE A C 1
ATOM 704 O O . PHE A 1 87 ? -15.684 -2.450 22.767 1.00 97.94 87 PHE A O 1
ATOM 711 N N . LYS A 1 88 ? -15.913 -2.258 25.000 1.00 97.19 88 LYS A N 1
ATOM 712 C CA . LYS A 1 88 ? -14.635 -1.564 25.205 1.00 97.19 88 LYS A CA 1
ATOM 713 C C . LYS A 1 88 ? -13.455 -2.473 24.874 1.00 97.19 88 LYS A C 1
ATOM 715 O O . LYS A 1 88 ? -12.604 -2.064 24.088 1.00 97.19 88 LYS A O 1
ATOM 720 N N . GLU A 1 89 ? -13.457 -3.710 25.366 1.00 97.94 89 GLU A N 1
ATOM 721 C CA . GLU A 1 89 ? -12.415 -4.701 25.059 1.00 97.94 89 GLU A CA 1
ATOM 722 C C . GLU A 1 89 ? -12.327 -4.977 23.552 1.00 97.94 89 GLU A C 1
ATOM 724 O O . GLU A 1 89 ? -11.246 -4.962 22.958 1.00 97.94 89 GLU A O 1
ATOM 729 N N . PHE A 1 90 ? -13.471 -5.161 22.885 1.00 98.25 90 PHE A N 1
ATOM 730 C CA . PHE A 1 90 ? -13.480 -5.380 21.439 1.00 98.25 90 PHE A CA 1
ATOM 731 C C . PHE A 1 90 ? -12.968 -4.158 20.663 1.00 98.25 90 PHE A C 1
ATOM 733 O O . PHE A 1 90 ? -12.271 -4.294 19.655 1.00 98.25 90 PHE A O 1
ATOM 740 N N . ALA A 1 91 ? -13.277 -2.950 21.132 1.00 98.31 91 ALA A N 1
ATOM 741 C CA . ALA A 1 91 ? -12.790 -1.718 20.533 1.00 98.31 91 ALA A CA 1
ATOM 742 C C . ALA A 1 91 ? -11.271 -1.538 20.677 1.00 98.31 91 ALA A C 1
ATOM 744 O O . ALA A 1 91 ? -10.629 -1.037 19.748 1.00 98.31 91 ALA A O 1
ATOM 745 N N . GLU A 1 92 ? -10.700 -1.942 21.813 1.00 97.81 92 GLU A N 1
ATOM 746 C CA . GLU A 1 92 ? -9.253 -1.974 22.044 1.00 97.81 92 GLU A CA 1
ATOM 747 C C . GLU A 1 92 ? -8.571 -2.954 21.087 1.00 97.81 92 GLU A C 1
ATOM 749 O O . GLU A 1 92 ? -7.663 -2.549 20.358 1.00 97.81 92 GLU A O 1
ATOM 754 N N . LEU A 1 93 ? -9.097 -4.178 20.965 1.00 98.31 93 LEU A N 1
ATOM 755 C CA . LEU A 1 93 ? -8.596 -5.175 20.015 1.00 98.31 93 LEU A CA 1
ATOM 756 C C . LEU A 1 93 ? -8.605 -4.655 18.567 1.00 98.31 93 LEU A C 1
ATOM 758 O O . LEU A 1 93 ? -7.639 -4.841 17.824 1.00 98.31 93 LEU A O 1
ATOM 762 N N . LEU A 1 94 ? -9.681 -3.975 18.152 1.00 98.38 94 LEU A N 1
ATOM 763 C CA . LEU A 1 94 ? -9.757 -3.362 16.821 1.00 98.38 94 LEU A CA 1
ATOM 764 C C . LEU A 1 94 ? -8.652 -2.322 16.601 1.00 98.38 94 LEU A C 1
ATOM 766 O O . LEU A 1 94 ? -8.075 -2.274 15.515 1.00 98.38 94 LEU A O 1
ATOM 770 N N . ASN A 1 95 ? -8.348 -1.503 17.611 1.00 97.56 95 ASN A N 1
ATOM 771 C CA . ASN A 1 95 ? -7.292 -0.496 17.511 1.00 97.56 95 ASN A CA 1
ATOM 772 C C . ASN A 1 95 ? -5.898 -1.130 17.448 1.00 97.56 95 ASN A C 1
ATOM 774 O O . ASN A 1 95 ? -5.064 -0.662 16.676 1.00 97.56 95 ASN A O 1
ATOM 778 N N . GLU A 1 96 ? -5.639 -2.194 18.208 1.00 97.38 96 GLU A N 1
ATOM 779 C CA . GLU A 1 96 ? -4.361 -2.918 18.161 1.00 97.38 96 GLU A CA 1
ATOM 780 C C . GLU A 1 96 ? -4.089 -3.495 16.770 1.00 97.38 96 GLU A C 1
ATOM 782 O O . GLU A 1 96 ? -3.040 -3.235 16.176 1.00 97.38 96 GLU A O 1
ATOM 787 N N . VAL A 1 97 ? -5.070 -4.205 16.206 1.00 97.50 97 VAL A N 1
ATOM 788 C CA . VAL A 1 97 ? -4.975 -4.759 14.846 1.00 97.50 97 VAL A CA 1
ATOM 789 C C . VAL A 1 97 ? -4.780 -3.646 13.815 1.00 97.50 97 VAL A C 1
ATOM 791 O O . VAL A 1 97 ? -3.994 -3.781 12.872 1.00 97.50 97 VAL A O 1
ATOM 794 N N . GLU A 1 98 ? -5.487 -2.531 13.984 1.00 97.56 98 GLU A N 1
ATOM 795 C CA . GLU A 1 98 ? -5.396 -1.395 13.077 1.00 97.56 98 GLU A CA 1
ATOM 796 C C . GLU A 1 98 ? -4.023 -0.712 13.126 1.00 97.56 98 GLU A C 1
ATOM 798 O O . GLU A 1 98 ? -3.491 -0.346 12.076 1.00 97.56 98 GLU A O 1
ATOM 803 N N . ASN A 1 99 ? -3.409 -0.599 14.304 1.00 95.88 99 ASN A N 1
ATOM 804 C CA . ASN A 1 99 ? -2.070 -0.030 14.453 1.00 95.88 99 ASN A CA 1
ATOM 805 C C . ASN A 1 99 ? -1.025 -0.836 13.667 1.00 95.88 99 ASN A C 1
ATOM 807 O O . ASN A 1 99 ? -0.260 -0.258 12.889 1.00 95.88 99 ASN A O 1
ATOM 811 N N . GLU A 1 100 ? -1.044 -2.165 13.792 1.00 96.12 100 GLU A N 1
ATOM 812 C CA . GLU A 1 100 ? -0.149 -3.059 13.043 1.00 96.12 100 GLU A CA 1
ATOM 813 C C . GLU A 1 100 ? -0.366 -2.942 11.528 1.00 96.12 100 GLU A C 1
ATOM 815 O O . GLU A 1 100 ? 0.578 -2.826 10.737 1.00 96.12 100 GLU A O 1
ATOM 820 N N . ARG A 1 101 ? -1.629 -2.885 11.093 1.00 95.88 101 ARG A N 1
ATOM 821 C CA . ARG A 1 101 ? -1.955 -2.700 9.676 1.00 95.88 101 ARG A CA 1
ATOM 822 C C . ARG A 1 101 ? -1.457 -1.353 9.152 1.00 95.88 101 ARG A C 1
ATOM 824 O O . ARG A 1 101 ? -0.950 -1.282 8.030 1.00 95.88 101 ARG A O 1
ATOM 831 N N . MET A 1 102 ? -1.571 -0.287 9.940 1.00 95.38 102 MET A N 1
ATOM 832 C CA . MET A 1 102 ? -1.121 1.047 9.543 1.00 95.38 102 MET A CA 1
ATOM 833 C C . MET A 1 102 ? 0.406 1.111 9.377 1.00 95.38 102 MET A C 1
ATOM 835 O O . MET A 1 102 ? 0.887 1.787 8.461 1.00 95.38 102 MET A O 1
ATOM 839 N N . MET A 1 103 ? 1.168 0.343 10.167 1.00 95.12 103 MET A N 1
ATOM 840 C CA . MET A 1 103 ? 2.613 0.169 9.959 1.00 95.12 103 MET A CA 1
ATOM 841 C C . MET A 1 103 ? 2.920 -0.471 8.599 1.00 95.12 103 MET A C 1
ATOM 843 O O . MET A 1 103 ? 3.788 0.013 7.870 1.00 95.12 103 MET A O 1
ATOM 847 N N . MET A 1 104 ? 2.168 -1.499 8.189 1.00 93.44 104 MET A N 1
ATOM 848 C CA . MET A 1 104 ? 2.342 -2.108 6.860 1.00 93.44 104 MET A CA 1
ATOM 849 C C . MET A 1 104 ? 2.061 -1.121 5.723 1.00 93.44 104 MET A C 1
ATOM 851 O O . MET A 1 104 ? 2.789 -1.092 4.730 1.00 93.44 104 MET A O 1
ATOM 855 N N . VAL A 1 105 ? 1.034 -0.281 5.865 1.00 95.06 105 VAL A N 1
ATOM 856 C CA . VAL A 1 105 ? 0.707 0.754 4.869 1.00 95.06 105 VAL A CA 1
ATOM 857 C C . VAL A 1 105 ? 1.824 1.793 4.764 1.00 95.06 105 VAL A C 1
ATOM 859 O O . VAL A 1 105 ? 2.161 2.222 3.658 1.00 95.06 105 VAL A O 1
ATOM 862 N N . HIS A 1 106 ? 2.422 2.185 5.892 1.00 94.38 106 HIS A N 1
ATOM 863 C CA . HIS A 1 106 ? 3.578 3.079 5.892 1.00 94.38 106 HIS A CA 1
ATOM 864 C C . HIS A 1 106 ? 4.782 2.437 5.188 1.00 94.38 106 HIS A C 1
ATOM 866 O O . HIS A 1 106 ? 5.378 3.056 4.307 1.00 94.38 106 HIS A O 1
ATOM 872 N N . ASN A 1 107 ? 5.062 1.164 5.473 1.00 94.00 107 ASN A N 1
ATOM 873 C CA . ASN A 1 107 ? 6.127 0.414 4.805 1.00 94.00 107 ASN A CA 1
ATOM 874 C C . ASN A 1 107 ? 5.896 0.296 3.293 1.00 94.00 107 ASN A C 1
ATOM 876 O O . ASN A 1 107 ? 6.835 0.464 2.522 1.00 94.00 107 ASN A O 1
ATOM 880 N N . ALA A 1 108 ? 4.662 0.061 2.840 1.00 92.62 108 ALA A N 1
ATOM 881 C CA . ALA A 1 108 ? 4.347 0.019 1.411 1.00 92.62 108 ALA A CA 1
ATOM 882 C C . ALA A 1 108 ? 4.618 1.371 0.723 1.00 92.62 108 ALA A C 1
ATOM 884 O O . ALA A 1 108 ? 5.185 1.413 -0.369 1.00 92.62 108 ALA A O 1
ATOM 885 N N . SER A 1 109 ? 4.268 2.484 1.373 1.00 95.12 109 SER A N 1
ATOM 886 C CA . SER A 1 109 ? 4.612 3.828 0.891 1.00 95.12 109 SER A CA 1
ATOM 887 C C . SER A 1 109 ? 6.129 4.006 0.766 1.00 95.12 109 SER A C 1
ATOM 889 O O . SER A 1 109 ? 6.630 4.427 -0.279 1.00 95.12 109 SER A O 1
ATOM 891 N N . ASP A 1 110 ? 6.866 3.663 1.820 1.00 96.25 110 ASP A N 1
ATOM 892 C CA . ASP A 1 110 ? 8.251 4.104 1.979 1.00 96.25 110 ASP A CA 1
ATOM 893 C C . ASP A 1 110 ? 9.277 3.152 1.366 1.00 96.25 110 ASP A C 1
ATOM 895 O O . ASP A 1 110 ? 10.318 3.601 0.890 1.00 96.25 110 ASP A O 1
ATOM 899 N N . LEU A 1 111 ? 8.965 1.859 1.315 1.00 96.12 111 LEU A N 1
ATOM 900 C CA . LEU A 1 111 ? 9.860 0.818 0.808 1.00 96.12 111 LEU A CA 1
ATOM 901 C C . LEU A 1 111 ? 9.517 0.362 -0.613 1.00 96.12 111 LEU A C 1
ATOM 903 O O . LEU A 1 111 ? 10.332 -0.314 -1.235 1.00 96.12 111 LEU A O 1
ATOM 907 N N . LEU A 1 112 ? 8.344 0.729 -1.145 1.00 94.62 112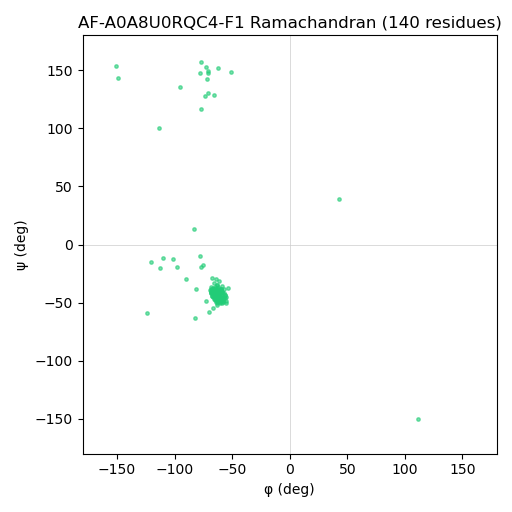 LEU A N 1
ATOM 908 C CA . LEU A 1 112 ? 7.938 0.363 -2.505 1.00 94.62 112 LEU A CA 1
ATOM 909 C C . LEU A 1 112 ? 7.594 1.582 -3.363 1.00 94.62 112 LEU A C 1
ATOM 911 O O . LEU A 1 112 ? 8.238 1.796 -4.389 1.00 94.62 112 LEU A O 1
ATOM 915 N N . ILE A 1 113 ? 6.614 2.396 -2.959 1.00 97.69 113 ILE A N 1
ATOM 916 C CA . ILE A 1 113 ? 6.116 3.488 -3.813 1.00 97.69 113 ILE A CA 1
ATOM 917 C C . ILE A 1 113 ? 7.172 4.576 -4.017 1.00 97.69 113 ILE A C 1
ATOM 919 O O . ILE A 1 113 ? 7.532 4.851 -5.162 1.00 97.69 113 ILE A O 1
ATOM 923 N N . LYS A 1 114 ? 7.729 5.143 -2.939 1.00 97.12 114 LYS A N 1
ATOM 924 C CA . LYS A 1 114 ? 8.765 6.187 -3.038 1.00 97.12 114 LYS A CA 1
ATOM 925 C C . LYS A 1 114 ? 10.007 5.719 -3.821 1.00 97.12 114 LYS A C 1
ATOM 927 O O . LYS A 1 114 ? 10.450 6.452 -4.707 1.00 97.12 114 LYS A O 1
ATOM 932 N N . PRO A 1 115 ? 10.569 4.513 -3.584 1.00 97.69 115 PRO A N 1
ATOM 933 C CA . PRO A 1 115 ? 11.669 4.003 -4.400 1.00 97.69 115 PRO A CA 1
ATOM 934 C C . PRO A 1 115 ? 11.327 3.878 -5.886 1.00 97.69 115 PRO A C 1
ATOM 936 O O . PRO A 1 115 ? 12.155 4.237 -6.721 1.00 97.69 115 PRO A O 1
ATOM 939 N N . LEU A 1 116 ? 10.119 3.423 -6.236 1.00 97.25 116 LEU A N 1
ATOM 940 C CA . LEU A 1 116 ? 9.688 3.335 -7.635 1.00 97.25 116 LEU A CA 1
ATOM 941 C C . LEU A 1 116 ? 9.508 4.715 -8.275 1.00 97.25 116 LEU A C 1
ATOM 943 O O . LEU A 1 116 ? 9.877 4.900 -9.436 1.00 97.25 116 LEU A O 1
ATOM 947 N N . GLU A 1 117 ? 8.982 5.692 -7.538 1.00 96.44 117 GLU A N 1
ATOM 948 C CA . GLU A 1 117 ? 8.880 7.084 -7.991 1.00 96.44 117 GLU A CA 1
ATOM 949 C C . GLU A 1 117 ? 10.261 7.679 -8.284 1.00 96.44 117 GLU A C 1
ATOM 951 O O . GLU A 1 117 ? 10.470 8.244 -9.364 1.00 96.44 117 GLU A O 1
ATOM 956 N N . ASN A 1 118 ? 11.217 7.487 -7.370 1.00 96.31 118 ASN A N 1
ATOM 957 C CA . ASN A 1 118 ? 12.598 7.937 -7.539 1.00 96.31 118 ASN A CA 1
ATOM 958 C C . ASN A 1 118 ? 13.275 7.224 -8.710 1.00 96.31 118 ASN A C 1
ATOM 960 O O . ASN A 1 118 ? 13.804 7.884 -9.600 1.00 96.31 118 ASN A O 1
ATOM 964 N N . PHE A 1 119 ? 13.184 5.893 -8.779 1.00 95.38 119 PHE A N 1
ATOM 965 C CA . PHE A 1 119 ? 13.732 5.106 -9.885 1.00 95.38 119 PHE A CA 1
ATOM 966 C C . PHE A 1 119 ? 13.186 5.573 -11.237 1.00 95.38 119 PHE A C 1
ATOM 968 O O . PHE A 1 119 ? 13.936 5.766 -12.194 1.00 95.38 119 PHE A O 1
ATOM 975 N N . ARG A 1 120 ? 11.876 5.811 -11.323 1.00 93.69 120 ARG A N 1
ATOM 976 C CA . ARG A 1 120 ? 11.236 6.282 -12.550 1.00 93.69 120 ARG A CA 1
ATOM 977 C C . ARG A 1 120 ? 11.696 7.687 -12.940 1.00 93.69 120 ARG A C 1
ATOM 979 O O . ARG A 1 120 ? 11.866 7.961 -14.127 1.00 93.69 120 ARG A O 1
ATOM 986 N N . LYS A 1 121 ? 11.865 8.586 -11.971 1.00 91.50 121 LYS A N 1
ATOM 987 C CA . LYS A 1 121 ? 12.295 9.965 -12.227 1.00 91.50 121 LYS A CA 1
ATOM 988 C C . LYS A 1 121 ? 13.768 10.034 -12.611 1.00 91.50 121 LYS A C 1
ATOM 990 O O . LYS A 1 121 ? 14.109 10.700 -13.581 1.00 91.50 121 LYS A O 1
ATOM 995 N N . GLU A 1 122 ? 14.612 9.367 -11.841 1.00 92.38 122 GLU A N 1
ATOM 996 C CA . GLU A 1 122 ? 16.058 9.443 -11.972 1.00 92.38 122 GLU A CA 1
ATOM 997 C C . GLU A 1 122 ? 16.513 8.501 -13.080 1.00 92.38 122 GLU A C 1
ATOM 999 O O . GLU A 1 122 ? 16.948 8.952 -14.125 1.00 92.38 122 GLU A O 1
ATOM 1004 N N . GLN A 1 123 ? 16.317 7.196 -12.945 1.00 89.44 123 GLN A N 1
ATOM 1005 C CA . GLN A 1 123 ? 16.898 6.248 -13.896 1.00 89.44 123 GLN A CA 1
ATOM 1006 C C . GLN A 1 123 ? 16.215 6.341 -15.267 1.00 89.44 123 GLN A C 1
ATOM 1008 O O . GLN A 1 123 ? 16.849 6.682 -16.261 1.00 89.44 123 GLN A O 1
ATOM 1013 N N . ILE A 1 124 ? 14.896 6.138 -15.329 1.00 88.25 124 ILE A N 1
ATOM 1014 C CA . ILE A 1 124 ? 14.170 6.139 -16.613 1.00 88.25 124 ILE A CA 1
ATOM 1015 C C . ILE A 1 124 ? 14.131 7.540 -17.237 1.00 88.25 124 ILE A C 1
ATOM 1017 O O . ILE A 1 124 ? 14.283 7.682 -18.452 1.00 88.25 124 ILE A O 1
ATOM 1021 N N . GLY A 1 125 ? 13.913 8.575 -16.420 1.00 83.56 125 GLY A N 1
ATOM 1022 C CA . GLY A 1 125 ? 13.886 9.961 -16.880 1.00 83.56 125 GLY A CA 1
ATOM 1023 C C . GLY A 1 125 ? 15.205 10.389 -17.522 1.00 83.56 125 GLY A C 1
ATOM 1024 O O . GLY A 1 125 ? 15.182 10.894 -18.645 1.00 83.56 125 GLY A O 1
ATOM 1025 N N . PHE A 1 126 ? 16.346 10.132 -16.870 1.00 85.06 126 PHE A N 1
ATOM 1026 C CA . PHE A 1 126 ? 17.659 10.459 -17.437 1.00 85.06 126 PHE A CA 1
ATOM 1027 C C . PHE A 1 126 ? 17.971 9.629 -18.685 1.00 85.06 126 PHE A C 1
ATOM 1029 O O . PHE A 1 126 ? 18.430 10.190 -19.680 1.00 85.06 126 PHE A O 1
ATOM 1036 N N . THR A 1 127 ? 17.668 8.326 -18.702 1.00 83.00 127 THR A N 1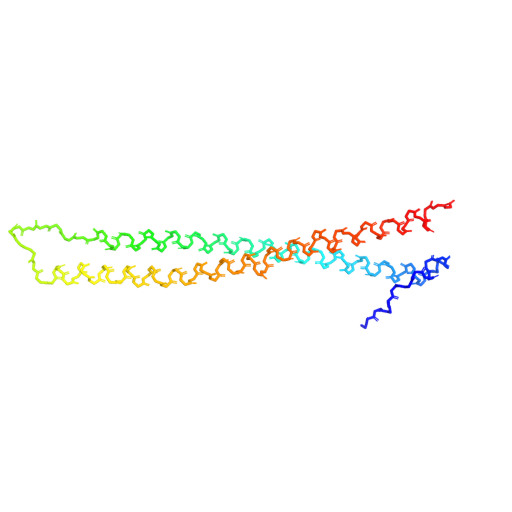
ATOM 1037 C CA . THR A 1 127 ? 17.934 7.482 -19.880 1.00 83.00 127 THR A CA 1
ATOM 1038 C C . THR A 1 127 ? 17.202 7.978 -21.131 1.00 83.00 127 THR A C 1
ATOM 1040 O O . THR A 1 127 ? 17.789 7.992 -22.210 1.00 83.00 127 THR A O 1
ATOM 1043 N N . LYS A 1 128 ? 15.957 8.460 -21.011 1.00 79.69 128 LYS A N 1
ATOM 1044 C CA . LYS A 1 128 ? 15.227 9.054 -22.148 1.00 79.69 128 LYS A CA 1
ATOM 1045 C C . LYS A 1 128 ? 15.918 10.291 -22.719 1.00 79.69 128 LYS A C 1
ATOM 1047 O O . LYS A 1 128 ? 15.956 10.459 -23.933 1.00 79.69 128 LYS A O 1
ATOM 1052 N N . VAL A 1 129 ? 16.470 11.142 -21.853 1.00 80.19 129 VAL A N 1
ATOM 1053 C CA . VAL A 1 129 ? 17.236 12.324 -22.277 1.00 80.19 129 VAL A CA 1
ATOM 1054 C C . VAL A 1 129 ? 18.509 11.901 -23.008 1.00 80.19 129 VAL A C 1
ATOM 1056 O O . VAL A 1 129 ? 18.829 12.473 -24.043 1.00 80.19 129 VAL A O 1
ATOM 1059 N N . HIS A 1 130 ? 19.199 10.866 -22.527 1.00 81.06 130 HIS A N 1
ATOM 1060 C CA . HIS A 1 130 ? 20.393 10.349 -23.196 1.00 81.06 130 HIS A CA 1
ATOM 1061 C C . HIS A 1 130 ? 20.097 9.736 -24.567 1.00 81.06 130 HIS A C 1
ATOM 1063 O O . HIS A 1 130 ? 20.858 9.981 -25.499 1.00 81.06 130 HIS A O 1
ATOM 1069 N N . PHE A 1 131 ? 18.987 9.007 -24.729 1.00 81.38 131 PHE A N 1
ATOM 1070 C CA . PHE A 1 131 ? 18.558 8.554 -26.056 1.00 81.38 131 PHE A CA 1
ATOM 1071 C C . PHE A 1 131 ? 18.357 9.745 -26.998 1.00 81.38 131 PHE A C 1
ATOM 1073 O O . PHE A 1 131 ? 18.967 9.772 -28.062 1.00 81.38 131 PHE A O 1
ATOM 1080 N N . LEU A 1 132 ? 17.613 10.776 -26.578 1.00 78.31 132 LEU A N 1
ATOM 1081 C CA . LEU A 1 132 ? 17.419 11.997 -27.375 1.00 78.31 132 LEU A CA 1
ATOM 1082 C C . LEU A 1 132 ? 18.745 12.664 -27.765 1.00 78.31 132 LEU A C 1
ATOM 1084 O O . LEU A 1 132 ? 18.925 13.024 -28.925 1.00 78.31 132 LEU A O 1
ATOM 1088 N N . GLN A 1 133 ? 19.697 12.759 -26.834 1.00 78.25 133 GLN A N 1
ATOM 1089 C CA . GLN A 1 133 ? 21.030 13.297 -27.116 1.00 78.25 133 GLN A CA 1
ATOM 1090 C C . GLN A 1 133 ? 21.785 12.476 -28.166 1.00 78.25 133 GLN A C 1
ATOM 1092 O O . GLN A 1 133 ? 22.472 13.061 -29.001 1.00 78.25 133 GLN A O 1
ATOM 1097 N N . ILE A 1 134 ? 21.662 11.144 -28.156 1.00 76.94 134 ILE A N 1
ATOM 1098 C CA . ILE A 1 134 ? 22.265 10.292 -29.190 1.00 76.94 134 ILE A CA 1
ATOM 1099 C C . ILE A 1 134 ? 21.663 10.635 -30.561 1.00 76.94 134 ILE A C 1
ATOM 1101 O O . ILE A 1 134 ? 22.414 10.822 -31.515 1.00 76.94 134 ILE A O 1
ATOM 1105 N N . TYR A 1 135 ? 20.339 10.798 -30.658 1.00 77.12 135 TYR A N 1
ATOM 1106 C CA . TYR A 1 135 ? 19.693 11.197 -31.914 1.00 77.12 135 TYR A CA 1
ATOM 1107 C C . TYR A 1 135 ? 20.128 12.574 -32.403 1.00 77.12 135 TYR A C 1
ATOM 1109 O O . TYR A 1 135 ? 20.508 12.707 -33.566 1.00 77.12 135 TYR A O 1
ATOM 1117 N N . GLU A 1 136 ? 20.125 13.578 -31.531 1.00 78.06 136 GLU A N 1
ATOM 1118 C CA . GLU A 1 136 ? 20.547 14.934 -31.894 1.00 78.06 136 GLU A CA 1
ATOM 1119 C C . GLU A 1 136 ? 22.017 14.987 -32.325 1.00 78.06 136 GLU A C 1
ATOM 1121 O O . GLU A 1 136 ? 22.347 15.667 -33.294 1.00 78.06 136 GLU A O 1
ATOM 1126 N N . THR A 1 137 ? 22.894 14.249 -31.640 1.00 76.44 137 THR A N 1
ATOM 1127 C CA . THR A 1 137 ? 24.345 14.324 -31.869 1.00 76.44 137 THR A CA 1
ATOM 1128 C C . THR A 1 137 ? 24.801 13.498 -33.070 1.00 76.44 137 THR A C 1
ATOM 1130 O O . THR A 1 137 ? 25.701 13.926 -33.786 1.00 76.44 137 THR A O 1
ATOM 1133 N N . PHE A 1 138 ? 24.219 12.314 -33.285 1.00 71.50 138 PHE A N 1
ATOM 1134 C CA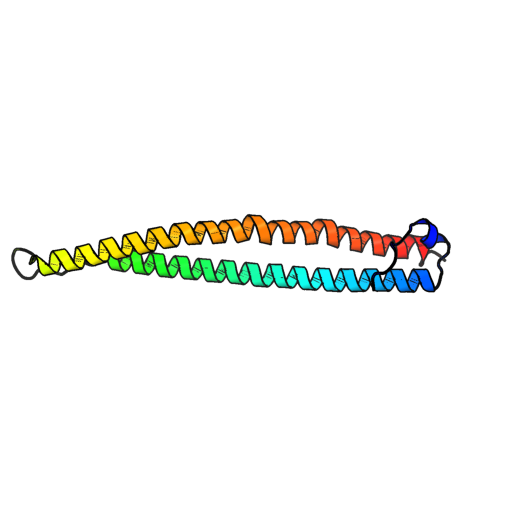 . PHE A 1 138 ? 24.735 11.339 -34.255 1.00 71.50 138 PHE A CA 1
ATOM 1135 C C . PHE A 1 138 ? 23.829 11.115 -35.466 1.00 71.50 138 PHE A C 1
ATOM 1137 O O . PHE A 1 138 ? 24.317 10.632 -36.481 1.00 71.50 138 PHE A O 1
ATOM 1144 N N . PHE A 1 139 ? 22.535 11.446 -35.387 1.00 69.69 139 PHE A N 1
ATOM 1145 C CA . PHE A 1 139 ? 21.572 11.095 -36.443 1.00 69.69 139 PHE A CA 1
ATOM 1146 C C . PHE A 1 139 ? 20.864 12.292 -37.090 1.00 69.69 139 PHE A C 1
ATOM 1148 O O . PHE A 1 139 ? 20.256 12.117 -38.141 1.00 69.69 139 PHE A O 1
ATOM 1155 N N . ILE A 1 140 ? 20.917 13.486 -36.487 1.00 65.75 140 ILE A N 1
ATOM 1156 C CA . ILE A 1 140 ? 20.273 14.711 -37.008 1.00 65.75 140 ILE A CA 1
ATOM 1157 C C . ILE A 1 140 ? 21.308 15.748 -37.504 1.00 65.75 140 ILE A C 1
ATOM 1159 O O . ILE A 1 140 ? 20.941 16.711 -38.168 1.00 65.75 140 ILE A O 1
ATOM 1163 N N . ALA A 1 141 ? 22.601 15.565 -37.215 1.00 55.62 141 ALA A N 1
ATOM 1164 C CA . ALA A 1 141 ? 23.657 16.535 -37.528 1.00 55.62 141 ALA A CA 1
ATOM 1165 C C . ALA A 1 141 ? 24.226 16.478 -38.973 1.00 55.62 141 ALA A C 1
ATOM 1167 O O . ALA A 1 141 ? 25.243 17.123 -39.234 1.00 55.62 141 ALA A O 1
ATOM 1168 N N . GLU A 1 142 ? 23.578 15.775 -39.908 1.00 47.59 142 GLU A N 1
ATOM 1169 C CA . GLU A 1 142 ? 23.859 15.797 -41.362 1.00 47.59 142 GLU A CA 1
ATOM 1170 C C . GLU A 1 142 ? 22.623 16.237 -42.160 1.00 47.59 142 GLU A C 1
ATOM 1172 O O . GLU A 1 142 ? 22.808 16.917 -43.198 1.00 4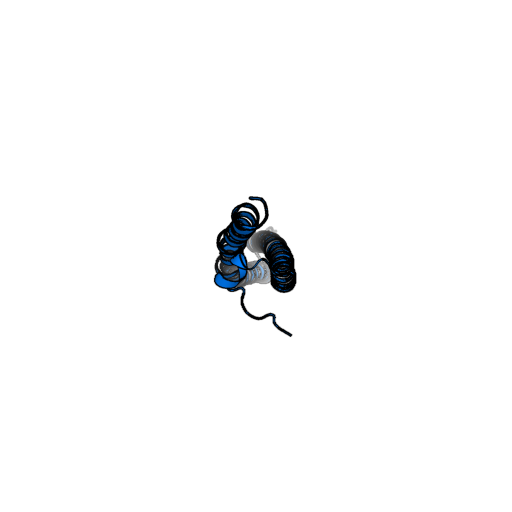7.59 142 GLU A O 1
#

Sequence (142 aa):
MGHPPLEFSDCYLDSPDFRERLKCYEQELERTNKFIKDVIKDGNALISAMRNYSSAVQKFSQTLQSFQFDFIGDTLTDDEINIAESFKEFAELLNEVENERMMMVHNASDLLIKPLENFRKEQIGFTKVHFLQIYETFFIAE

Secondary structure (DSSP, 8-state):
-PPPPPPHHHHTTT-HHHHHHHHHHHHHHHHHHHHHHHHHHHHHHHHHHHHHHHHHHHHHHHHHHT--PPPSSSS--HHHHHHHHHHHHHHHHHHHHHHHHHHHHHHHIIIIIHHHHHHIIIIIHHHHHHHHHHIIIIIS--

Solvent-accessible surface area (backbone atoms only — not comparable to full-atom values): 8009 Å² total; per-residue (Å²): 133,84,79,78,83,90,54,78,77,52,57,80,65,66,37,72,67,53,54,51,52,52,53,50,53,52,53,51,50,51,53,50,52,51,51,53,51,49,51,46,50,54,50,51,51,48,50,52,54,53,50,54,49,49,53,51,51,51,54,49,25,52,51,33,54,68,47,68,84,84,76,81,78,95,65,81,53,71,66,58,51,52,53,33,49,51,32,34,56,52,20,52,53,52,49,55,56,48,53,57,52,50,52,53,50,51,45,48,45,64,73,45,42,51,52,50,53,48,44,49,55,52,55,54,44,48,51,55,52,52,53,51,49,48,43,54,67,70,72,63,75,121